Protein AF-A0A386UKV7-F1 (afdb_monomer_lite)

Radius of gyration: 13.21 Å; chains: 1; bounding box: 27×32×37 Å

Structure (mmCIF, N/CA/C/O backbone):
data_AF-A0A386UKV7-F1
#
_entry.id   AF-A0A386UKV7-F1
#
loop_
_atom_site.group_PDB
_atom_site.id
_atom_site.type_symbol
_atom_site.label_atom_id
_atom_site.label_alt_id
_atom_site.label_comp_id
_atom_site.label_asym_id
_atom_site.label_entity_id
_atom_site.label_seq_id
_atom_site.pdbx_PDB_ins_code
_atom_site.Cartn_x
_atom_site.Cartn_y
_atom_site.Cartn_z
_atom_site.occupancy
_atom_site.B_iso_or_equiv
_atom_site.auth_seq_id
_atom_site.auth_comp_id
_atom_site.auth_asym_id
_atom_site.auth_atom_id
_atom_site.pdbx_PDB_model_num
ATOM 1 N N . MET A 1 1 ? 1.070 8.572 9.518 1.00 80.62 1 MET A N 1
ATOM 2 C CA . MET A 1 1 ? 1.072 7.921 8.191 1.00 80.62 1 MET A CA 1
ATOM 3 C C . MET A 1 1 ? 2.036 6.742 8.239 1.00 80.62 1 MET A C 1
ATOM 5 O O . MET A 1 1 ? 3.024 6.861 8.953 1.00 80.62 1 MET A O 1
ATOM 9 N N . ILE A 1 2 ? 1.766 5.647 7.518 1.00 86.00 2 ILE A N 1
ATOM 10 C CA . ILE A 1 2 ? 2.746 4.573 7.267 1.00 86.00 2 ILE A CA 1
ATOM 11 C C . ILE A 1 2 ? 3.168 4.639 5.795 1.00 86.00 2 ILE A C 1
ATOM 13 O O . ILE A 1 2 ? 2.332 4.477 4.909 1.00 86.00 2 ILE A O 1
ATOM 17 N N . GLY A 1 3 ? 4.454 4.898 5.553 1.00 85.81 3 GLY A N 1
ATOM 18 C CA . GLY A 1 3 ? 5.037 5.016 4.219 1.00 85.81 3 GLY A CA 1
ATOM 19 C C . GLY A 1 3 ? 6.506 5.471 4.272 1.00 85.81 3 GLY A C 1
ATOM 20 O O . GLY A 1 3 ? 6.853 6.230 5.179 1.00 85.81 3 GLY A O 1
ATOM 21 N N . PRO A 1 4 ? 7.371 5.034 3.338 1.00 91.12 4 PRO A N 1
ATOM 22 C CA . PRO A 1 4 ? 7.064 4.133 2.231 1.00 91.12 4 PRO A CA 1
ATOM 23 C C . PRO A 1 4 ? 6.948 2.676 2.698 1.00 91.12 4 PRO A C 1
ATOM 25 O O . PRO A 1 4 ? 7.573 2.277 3.678 1.00 91.12 4 PRO A O 1
ATOM 28 N N . ILE A 1 5 ? 6.166 1.872 1.979 1.00 92.69 5 ILE A N 1
ATOM 29 C CA . ILE A 1 5 ? 6.092 0.419 2.187 1.00 92.69 5 ILE A CA 1
ATOM 30 C C . ILE A 1 5 ? 6.637 -0.230 0.923 1.00 92.69 5 ILE A C 1
ATOM 32 O O . ILE A 1 5 ? 6.044 -0.097 -0.150 1.00 92.69 5 ILE A O 1
ATOM 36 N N . VAL A 1 6 ? 7.779 -0.899 1.045 1.00 92.56 6 VAL A N 1
ATOM 37 C CA . VAL A 1 6 ? 8.463 -1.583 -0.055 1.00 92.56 6 VAL A CA 1
ATOM 38 C C . VAL A 1 6 ? 8.676 -3.030 0.359 1.00 92.56 6 VAL A C 1
ATOM 40 O O . VAL A 1 6 ? 9.271 -3.286 1.403 1.00 92.56 6 VAL A O 1
ATOM 43 N N . ALA A 1 7 ? 8.159 -3.966 -0.431 1.00 94.06 7 ALA A N 1
ATOM 44 C CA . ALA A 1 7 ? 8.156 -5.386 -0.097 1.00 94.06 7 ALA A CA 1
ATOM 45 C C . ALA A 1 7 ? 8.210 -6.250 -1.364 1.00 94.06 7 ALA A C 1
ATOM 47 O O . ALA A 1 7 ? 7.925 -5.766 -2.459 1.00 94.06 7 ALA A O 1
ATOM 48 N N . LEU A 1 8 ? 8.582 -7.525 -1.232 1.00 94.81 8 LEU A N 1
ATOM 49 C CA . LEU A 1 8 ? 8.643 -8.455 -2.368 1.00 94.81 8 LEU A CA 1
ATOM 50 C C . LEU A 1 8 ? 7.257 -9.009 -2.735 1.00 94.81 8 LEU A C 1
ATOM 52 O O . LEU A 1 8 ? 6.991 -9.271 -3.905 1.00 94.81 8 LEU A O 1
ATOM 56 N N . SER A 1 9 ? 6.358 -9.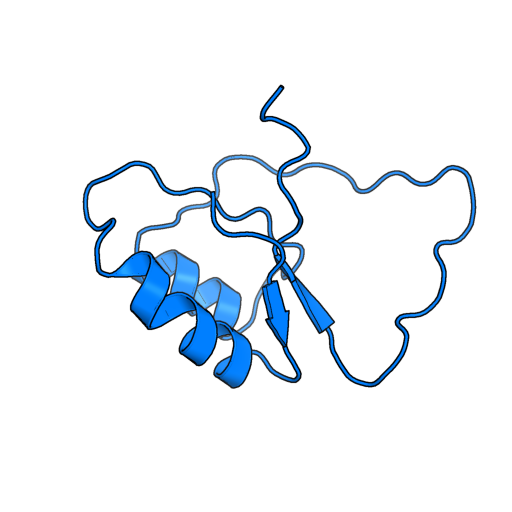134 -1.758 1.00 94.31 9 SER A N 1
ATOM 57 C CA . SER A 1 9 ? 5.010 -9.683 -1.928 1.00 94.31 9 SER A CA 1
ATOM 58 C C . SER A 1 9 ? 3.986 -9.007 -1.008 1.00 94.31 9 SER A C 1
ATOM 60 O O . SER A 1 9 ? 4.361 -8.288 -0.077 1.00 94.31 9 SER A O 1
ATOM 62 N N . ASP A 1 10 ? 2.695 -9.247 -1.252 1.00 95.06 10 ASP A N 1
ATOM 63 C CA . ASP A 1 10 ? 1.615 -8.785 -0.376 1.00 95.06 10 ASP A CA 1
ATOM 64 C C . ASP A 1 10 ? 1.789 -9.322 1.050 1.00 95.06 10 ASP A C 1
ATOM 66 O O . ASP A 1 10 ? 1.658 -8.565 2.009 1.00 95.06 10 ASP A O 1
ATOM 70 N N . ALA A 1 11 ? 2.135 -10.606 1.191 1.00 95.81 11 ALA A N 1
ATOM 71 C CA . ALA A 1 11 ? 2.359 -11.246 2.484 1.00 95.81 11 ALA A CA 1
ATOM 72 C C . ALA A 1 11 ? 3.492 -10.559 3.266 1.00 95.81 11 ALA A C 1
ATOM 74 O O . ALA A 1 11 ? 3.347 -10.285 4.459 1.00 95.81 11 ALA A O 1
ATOM 75 N N . ASP A 1 12 ? 4.585 -10.196 2.585 1.00 96.00 12 ASP A N 1
ATOM 76 C CA . ASP A 1 12 ? 5.678 -9.432 3.194 1.00 96.00 12 ASP A CA 1
ATOM 77 C C . ASP A 1 12 ? 5.214 -8.031 3.615 1.00 96.00 12 ASP A C 1
ATOM 79 O O . ASP A 1 12 ? 5.534 -7.568 4.710 1.00 96.00 12 ASP A O 1
ATOM 83 N N . ALA A 1 13 ? 4.422 -7.350 2.778 1.00 95.00 13 ALA A N 1
ATOM 84 C CA . ALA A 1 13 ? 3.876 -6.032 3.098 1.00 95.00 13 ALA A CA 1
ATOM 85 C C . ALA A 1 13 ? 2.939 -6.078 4.319 1.00 95.00 13 ALA A C 1
ATOM 87 O O . ALA A 1 13 ? 3.003 -5.197 5.182 1.00 95.00 13 ALA A O 1
ATOM 88 N N . VAL A 1 14 ? 2.108 -7.119 4.430 1.00 95.25 14 VAL A N 1
ATOM 89 C CA . VAL A 1 14 ? 1.239 -7.367 5.591 1.00 95.25 14 VAL A CA 1
ATOM 90 C C . VAL A 1 14 ? 2.069 -7.636 6.845 1.00 95.25 14 VAL A C 1
ATOM 92 O O . VAL A 1 14 ? 1.825 -7.009 7.882 1.00 95.25 14 VAL A O 1
ATOM 95 N N . ALA A 1 15 ? 3.078 -8.506 6.753 1.00 95.38 15 ALA A N 1
ATOM 96 C CA . ALA A 1 15 ? 3.973 -8.822 7.866 1.00 95.38 15 ALA A CA 1
ATOM 97 C C . ALA A 1 15 ? 4.728 -7.579 8.373 1.00 95.38 15 ALA A C 1
ATOM 99 O O . ALA A 1 15 ? 4.867 -7.396 9.583 1.00 95.38 15 ALA A O 1
ATOM 100 N N . LEU A 1 16 ? 5.147 -6.691 7.465 1.00 93.62 16 LEU A N 1
ATOM 101 C CA . LEU A 1 16 ? 5.775 -5.410 7.803 1.00 93.62 16 LEU A CA 1
ATOM 102 C C . LEU A 1 16 ? 4.800 -4.439 8.486 1.00 93.62 16 LEU A C 1
ATOM 104 O O . LEU A 1 16 ? 5.163 -3.768 9.453 1.00 93.62 16 LEU A O 1
ATOM 108 N N . CYS A 1 17 ? 3.560 -4.345 7.998 1.00 92.38 17 CYS A N 1
ATOM 109 C CA . CYS A 1 17 ? 2.602 -3.346 8.477 1.00 92.38 17 CYS A CA 1
ATOM 110 C C . CYS A 1 17 ? 1.900 -3.739 9.781 1.00 92.38 17 CYS A C 1
ATOM 112 O O . CYS A 1 17 ? 1.605 -2.865 10.598 1.00 92.38 17 CYS A O 1
ATOM 114 N N . GLY A 1 18 ? 1.641 -5.029 10.012 1.00 91.69 18 GLY A N 1
ATOM 115 C CA . GLY A 1 18 ? 0.903 -5.516 11.186 1.00 91.69 18 GLY A CA 1
ATOM 116 C C . GLY A 1 18 ? 1.415 -4.979 12.537 1.00 91.69 18 GLY A C 1
ATOM 117 O O . GLY A 1 18 ? 0.621 -4.414 13.305 1.00 91.69 18 GLY A O 1
ATOM 118 N N . PRO A 1 19 ? 2.727 -5.078 12.832 1.00 91.38 19 PRO A N 1
ATOM 119 C CA . PRO A 1 19 ? 3.307 -4.545 14.065 1.00 91.38 19 PRO A CA 1
ATOM 120 C C . PRO A 1 19 ? 3.195 -3.022 14.181 1.00 91.38 19 PRO A C 1
ATOM 122 O O . PRO A 1 19 ? 2.972 -2.511 15.275 1.00 91.38 19 PRO A O 1
ATOM 125 N N . LEU A 1 20 ? 3.301 -2.293 13.065 1.00 88.88 20 LEU A N 1
ATOM 126 C CA . LEU A 1 20 ? 3.215 -0.829 13.045 1.00 88.88 20 LEU A CA 1
ATOM 127 C C . LEU A 1 20 ? 1.785 -0.339 13.284 1.00 88.88 20 LEU A C 1
ATOM 129 O O . LEU A 1 20 ? 1.580 0.678 13.934 1.00 88.88 20 LEU A O 1
ATOM 133 N N . MET A 1 21 ? 0.783 -1.060 12.784 1.00 89.06 21 MET A N 1
ATOM 134 C CA . MET A 1 21 ? -0.623 -0.662 12.902 1.00 89.06 21 MET A CA 1
ATOM 135 C C . MET A 1 21 ? -1.213 -0.955 14.285 1.00 89.06 21 MET A C 1
ATOM 137 O O . MET A 1 21 ? -2.083 -0.219 14.753 1.00 89.06 21 MET A O 1
ATOM 141 N N . THR A 1 22 ? -0.743 -2.009 14.958 1.00 88.06 22 THR A N 1
ATOM 142 C CA . THR A 1 22 ? -1.321 -2.486 16.228 1.00 88.06 22 THR A CA 1
ATOM 143 C C . THR A 1 22 ? -1.352 -1.413 17.334 1.00 88.06 22 THR A C 1
ATOM 145 O O . THR A 1 22 ? -2.424 -1.210 17.909 1.00 88.06 22 THR A O 1
ATOM 148 N N . PRO A 1 23 ? -0.268 -0.653 17.601 1.00 87.31 23 PRO A N 1
ATOM 149 C CA . PRO A 1 23 ? -0.271 0.430 18.592 1.00 87.31 23 PRO A CA 1
ATOM 150 C C . PRO A 1 23 ? -1.166 1.627 18.232 1.00 87.31 23 PRO A C 1
ATOM 152 O O . PRO A 1 23 ? -1.453 2.466 19.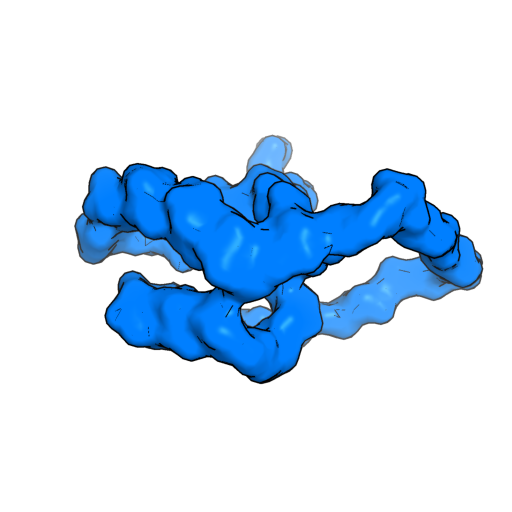086 1.00 87.31 23 PRO A O 1
ATOM 155 N N . HIS A 1 24 ? -1.591 1.742 16.972 1.00 85.50 24 HIS A N 1
ATOM 156 C CA . HIS A 1 24 ? -2.399 2.856 16.471 1.00 85.50 24 HIS A CA 1
ATOM 157 C C . HIS A 1 24 ? -3.883 2.505 16.312 1.00 85.50 24 HIS A C 1
ATOM 159 O O . HIS A 1 24 ? -4.636 3.295 15.742 1.00 85.50 24 HIS A O 1
ATOM 165 N N . ARG A 1 25 ? -4.340 1.358 16.836 1.00 82.69 25 ARG A N 1
ATOM 166 C CA . ARG A 1 25 ? -5.769 1.009 16.836 1.00 82.69 25 ARG A CA 1
ATOM 167 C C . ARG A 1 25 ? -6.609 2.113 17.487 1.00 82.69 25 ARG A C 1
ATOM 169 O O . ARG A 1 25 ? -6.280 2.609 18.560 1.00 82.69 25 ARG A O 1
ATOM 176 N N . GLY A 1 26 ? -7.693 2.500 16.814 1.00 83.56 26 GLY A N 1
ATOM 177 C CA . GLY A 1 26 ? -8.588 3.578 17.253 1.00 83.56 26 GLY A CA 1
ATOM 178 C C . GLY A 1 26 ? -8.040 4.995 17.050 1.00 83.56 26 GLY A C 1
ATOM 179 O O . GLY A 1 26 ? -8.718 5.960 17.393 1.00 83.56 26 GLY A O 1
ATOM 180 N N . ARG A 1 27 ? -6.836 5.148 16.486 1.00 85.94 27 ARG A N 1
ATOM 181 C CA . ARG A 1 27 ? -6.254 6.442 16.112 1.00 85.94 27 ARG A CA 1
ATOM 182 C C . ARG A 1 27 ? -6.267 6.595 14.597 1.00 85.94 27 ARG A C 1
ATOM 184 O O . ARG A 1 27 ? -6.278 5.614 13.859 1.00 85.94 27 ARG A O 1
ATOM 191 N N . PHE A 1 28 ? -6.229 7.842 14.138 1.00 85.19 28 PHE A N 1
ATOM 192 C CA . PHE A 1 28 ? -6.131 8.130 12.714 1.00 85.19 28 PHE A CA 1
ATOM 193 C C . PHE A 1 28 ? -4.827 7.566 12.134 1.00 85.19 28 PHE A C 1
ATOM 195 O O . PHE A 1 28 ? -3.730 7.895 12.597 1.00 85.19 28 PHE A O 1
ATOM 202 N N . LEU A 1 29 ? -4.960 6.738 11.100 1.00 88.44 29 LEU A N 1
ATOM 203 C CA . LEU A 1 29 ? -3.857 6.151 10.357 1.00 88.44 29 LEU A CA 1
ATOM 204 C C . LEU A 1 29 ? -4.155 6.256 8.863 1.00 88.44 29 LEU A C 1
ATOM 206 O O . LEU A 1 29 ? -5.263 5.971 8.421 1.00 88.44 29 LEU A O 1
ATOM 210 N N . ARG A 1 30 ? -3.146 6.661 8.093 1.00 89.56 30 ARG A N 1
ATOM 211 C CA . ARG A 1 30 ? -3.224 6.829 6.642 1.00 89.56 30 ARG A CA 1
ATOM 212 C C . ARG A 1 30 ? -2.123 6.020 5.975 1.00 89.56 30 ARG A C 1
ATOM 214 O O . ARG A 1 30 ? -0.978 6.056 6.442 1.00 89.56 30 ARG A O 1
ATOM 221 N N . VAL A 1 31 ? -2.495 5.344 4.895 1.00 90.25 31 VAL A N 1
ATOM 222 C CA . VAL A 1 31 ? -1.614 4.627 3.974 1.00 90.25 31 VAL A CA 1
ATOM 223 C C . VAL A 1 31 ? -2.015 5.057 2.572 1.00 90.25 31 VAL A C 1
ATOM 225 O O . VAL A 1 31 ? -3.159 4.852 2.181 1.00 90.25 31 VAL A O 1
ATOM 228 N N . ASP A 1 32 ? -1.086 5.649 1.830 1.00 90.19 32 ASP A N 1
ATOM 229 C CA . ASP A 1 32 ? -1.302 5.961 0.419 1.00 90.19 32 ASP A CA 1
ATOM 230 C C . ASP A 1 32 ? -0.811 4.768 -0.404 1.00 90.19 32 ASP A C 1
ATOM 232 O O . ASP A 1 32 ? 0.397 4.567 -0.545 1.00 90.19 32 ASP A O 1
ATOM 236 N N . THR A 1 33 ? -1.734 3.939 -0.895 1.00 89.50 33 THR A N 1
ATOM 237 C CA . THR A 1 33 ? -1.413 2.723 -1.656 1.00 89.50 33 THR A CA 1
ATOM 238 C C . THR A 1 33 ? -1.811 2.842 -3.122 1.00 89.50 33 THR A C 1
ATOM 240 O O . THR A 1 33 ? -2.769 3.528 -3.464 1.00 89.50 33 THR A O 1
ATOM 243 N N . ARG A 1 34 ? -1.048 2.172 -3.992 1.00 85.56 34 ARG A N 1
ATOM 244 C CA . ARG A 1 34 ? -1.352 2.034 -5.426 1.00 85.56 34 ARG A CA 1
ATOM 245 C C . ARG A 1 34 ? -1.981 0.686 -5.759 1.00 85.56 34 ARG A C 1
ATOM 247 O O . ARG A 1 34 ? -2.334 0.475 -6.911 1.00 85.56 34 ARG A O 1
ATOM 254 N N . GLU A 1 35 ? -2.049 -0.226 -4.793 1.00 89.75 35 GLU A N 1
ATOM 255 C CA . GLU A 1 35 ? -2.573 -1.570 -5.007 1.00 89.75 35 GLU A CA 1
ATOM 256 C C . GLU A 1 35 ? -4.108 -1.501 -5.016 1.00 89.75 35 GLU A C 1
ATOM 258 O O . GLU A 1 35 ? -4.704 -1.199 -3.976 1.00 89.75 35 GLU A O 1
ATOM 263 N N . PRO A 1 36 ? -4.763 -1.731 -6.171 1.00 85.94 36 PRO A N 1
ATOM 264 C CA . PRO A 1 36 ? -6.216 -1.614 -6.272 1.00 85.94 36 PRO A CA 1
ATOM 265 C C . PRO A 1 36 ? -6.931 -2.782 -5.578 1.00 85.94 36 PRO A C 1
ATOM 267 O O . PRO A 1 36 ? -8.054 -2.640 -5.101 1.00 85.94 36 PRO A O 1
ATOM 270 N N . GLU A 1 37 ? -6.267 -3.932 -5.493 1.00 90.44 37 GLU A N 1
ATOM 271 C CA . GLU A 1 37 ? -6.784 -5.186 -4.955 1.00 90.44 37 GLU A CA 1
ATOM 272 C C . GLU A 1 37 ? -5.644 -6.018 -4.343 1.00 90.44 37 GLU A C 1
ATOM 274 O O . GLU A 1 37 ? -4.538 -5.515 -4.150 1.00 90.44 37 GLU A O 1
ATOM 279 N N . GLY A 1 38 ? -5.918 -7.272 -3.983 1.00 92.69 38 GLY A N 1
ATOM 280 C CA . GLY A 1 38 ? -4.924 -8.177 -3.402 1.00 92.69 38 GLY A CA 1
ATOM 281 C C . GLY A 1 38 ? -5.012 -8.324 -1.883 1.00 92.69 38 GLY A C 1
ATOM 282 O O . GLY A 1 38 ? -5.869 -7.743 -1.200 1.00 92.69 38 GLY A O 1
ATOM 283 N N . GLU A 1 39 ? -4.124 -9.153 -1.345 1.00 95.06 39 GLU A N 1
ATOM 284 C CA . GLU A 1 39 ? -4.089 -9.493 0.076 1.00 95.06 39 GLU A CA 1
ATOM 285 C C . GLU A 1 39 ? -3.732 -8.267 0.918 1.00 95.06 39 GLU A C 1
ATOM 287 O O . GLU A 1 39 ? -4.369 -8.029 1.949 1.00 95.06 39 GLU A O 1
ATOM 292 N N . PHE A 1 40 ? -2.810 -7.425 0.443 1.00 93.94 40 PHE A N 1
ATOM 293 C CA . PHE A 1 40 ? -2.464 -6.184 1.134 1.00 93.94 40 PHE A CA 1
ATOM 294 C C . PHE A 1 40 ? -3.666 -5.226 1.229 1.00 93.94 40 PHE A C 1
ATOM 296 O O . PHE A 1 40 ? -3.973 -4.704 2.305 1.00 93.94 40 PHE A O 1
ATOM 303 N N . ARG A 1 41 ? -4.422 -5.047 0.135 1.00 92.94 41 ARG A N 1
ATOM 304 C CA . ARG A 1 41 ? -5.630 -4.200 0.120 1.00 92.94 41 ARG A CA 1
ATOM 305 C C . ARG A 1 41 ? -6.721 -4.740 1.049 1.00 92.94 41 ARG A C 1
ATOM 307 O O . ARG A 1 41 ? -7.378 -3.965 1.761 1.00 92.94 41 ARG A O 1
ATOM 314 N N . ARG A 1 42 ? -6.900 -6.065 1.081 1.00 94.19 42 ARG A N 1
ATOM 315 C CA . ARG A 1 42 ? -7.817 -6.741 2.011 1.00 94.19 42 ARG A CA 1
ATOM 316 C C . ARG A 1 42 ? -7.375 -6.545 3.460 1.00 94.19 42 ARG A C 1
ATOM 318 O O . ARG A 1 42 ? -8.220 -6.223 4.291 1.00 94.19 42 ARG A O 1
ATOM 325 N N . PHE A 1 43 ? -6.083 -6.685 3.753 1.00 93.81 43 PHE A N 1
ATOM 326 C CA . PHE A 1 43 ? -5.507 -6.455 5.078 1.00 93.81 43 PHE A CA 1
ATOM 327 C C . PHE A 1 43 ? -5.776 -5.034 5.592 1.00 93.81 43 PHE A C 1
ATOM 329 O O . PHE A 1 43 ? -6.223 -4.874 6.730 1.00 93.81 43 PHE A O 1
ATOM 336 N N . LEU A 1 44 ? -5.579 -4.010 4.755 1.00 92.25 44 LEU A N 1
ATOM 337 C CA . LEU A 1 44 ? -5.909 -2.626 5.110 1.00 92.25 44 LEU A CA 1
ATOM 338 C C . LEU A 1 44 ? -7.392 -2.493 5.484 1.00 92.25 44 LEU A C 1
ATOM 340 O O . LEU A 1 44 ? -7.719 -1.982 6.557 1.00 92.25 44 LEU A O 1
ATOM 344 N N . SER A 1 45 ? -8.273 -3.053 4.654 1.00 91.50 45 SER A N 1
ATOM 345 C CA . SER A 1 45 ? -9.726 -2.982 4.843 1.00 91.50 45 SER A CA 1
ATOM 346 C C . SER A 1 45 ? -10.185 -3.657 6.142 1.00 91.50 45 SER A C 1
ATOM 348 O O . SER A 1 45 ? -10.911 -3.050 6.927 1.00 91.50 45 SER A O 1
ATOM 350 N N . VAL A 1 46 ? -9.726 -4.886 6.427 1.00 91.56 46 VAL A N 1
ATOM 351 C CA . VAL A 1 46 ? -10.072 -5.591 7.683 1.00 91.56 46 VAL A CA 1
ATOM 352 C C . VAL A 1 46 ? -9.436 -4.945 8.916 1.00 91.56 46 VAL A C 1
ATOM 354 O O . VAL A 1 46 ? -9.942 -5.102 10.026 1.00 91.56 46 VAL A O 1
ATOM 357 N N . SER A 1 47 ? -8.351 -4.189 8.731 1.00 89.00 47 SER A N 1
ATOM 358 C CA . SER A 1 47 ? -7.716 -3.398 9.789 1.00 89.00 47 SER A CA 1
ATOM 359 C C . SER A 1 47 ? -8.413 -2.056 10.039 1.00 89.00 47 SER A C 1
ATOM 361 O O . SER A 1 47 ? -7.954 -1.284 10.881 1.00 89.00 47 SER A O 1
ATOM 363 N N . GLY A 1 48 ? -9.514 -1.772 9.334 1.00 89.44 48 GLY A N 1
ATOM 364 C CA . GLY A 1 48 ? -10.280 -0.532 9.458 1.00 89.44 48 GLY A CA 1
ATOM 365 C C . GLY A 1 48 ? -9.702 0.652 8.677 1.00 89.44 48 GLY A C 1
ATOM 366 O O . GLY A 1 48 ? -10.202 1.765 8.819 1.00 89.44 48 GLY A O 1
ATOM 367 N N . ILE A 1 49 ? -8.675 0.433 7.847 1.00 88.69 49 ILE A N 1
ATOM 368 C CA . ILE A 1 49 ? -8.186 1.426 6.884 1.00 88.69 49 ILE A CA 1
ATOM 369 C C . ILE A 1 49 ? -9.104 1.360 5.662 1.00 88.69 49 ILE A C 1
ATOM 371 O O . ILE A 1 49 ? -8.917 0.547 4.752 1.00 88.69 49 ILE A O 1
ATOM 375 N N . VAL A 1 50 ? -10.142 2.189 5.679 1.00 84.81 50 VAL A N 1
ATOM 376 C CA . VAL A 1 50 ? -11.073 2.344 4.559 1.00 84.81 50 VAL A CA 1
ATOM 377 C C . VAL A 1 50 ? -10.515 3.311 3.520 1.00 84.81 50 VAL A C 1
ATOM 379 O O . VAL A 1 50 ? -9.684 4.166 3.827 1.00 84.81 50 VAL A O 1
ATOM 382 N N . GLU A 1 51 ? -10.972 3.162 2.279 1.00 85.19 51 GLU A N 1
ATOM 383 C CA . GLU A 1 51 ? -10.649 4.119 1.224 1.00 85.19 51 GLU A CA 1
ATOM 384 C C . GLU A 1 51 ? -11.200 5.496 1.593 1.00 85.19 51 GLU A C 1
ATOM 386 O O . GLU A 1 51 ? -12.362 5.610 1.979 1.00 85.19 51 GLU A O 1
ATOM 391 N N . HIS A 1 52 ? -10.359 6.522 1.503 1.00 83.69 52 HIS A N 1
ATOM 392 C CA . HIS A 1 52 ? -10.748 7.897 1.813 1.00 83.69 52 HIS A CA 1
ATOM 393 C C . HIS A 1 52 ? -10.689 8.788 0.573 1.00 83.69 52 HIS A C 1
ATOM 395 O O . HIS A 1 52 ? -11.613 9.551 0.320 1.00 83.69 52 HIS A O 1
ATOM 401 N N . ASP A 1 53 ? -9.586 8.724 -0.172 1.00 80.88 53 ASP A N 1
ATOM 402 C CA . ASP A 1 53 ? -9.358 9.527 -1.369 1.00 80.88 53 ASP A CA 1
ATOM 403 C C . ASP A 1 53 ? -8.503 8.733 -2.364 1.00 80.88 53 ASP A C 1
ATOM 405 O O . ASP A 1 53 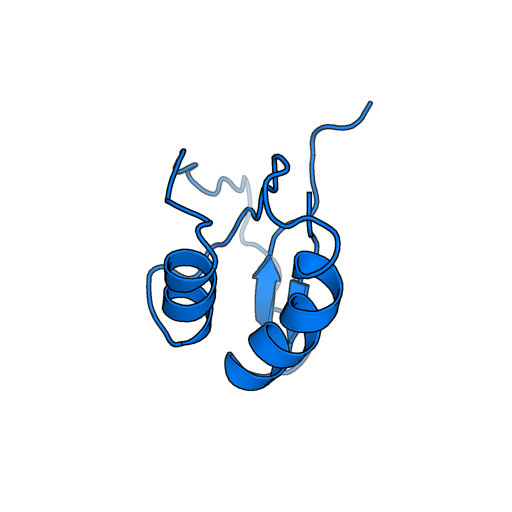? -7.706 7.882 -1.954 1.00 80.88 53 ASP A O 1
ATOM 409 N N . THR A 1 54 ? -8.665 9.024 -3.653 1.00 82.50 54 THR A N 1
ATOM 410 C CA . THR A 1 54 ? -7.891 8.422 -4.742 1.00 82.50 54 THR A CA 1
ATOM 411 C C . THR A 1 54 ? -7.286 9.533 -5.586 1.00 82.50 54 THR A C 1
ATOM 413 O O . THR A 1 54 ? -7.996 10.340 -6.181 1.00 82.50 54 THR A O 1
ATOM 416 N N . VAL A 1 55 ? -5.956 9.555 -5.670 1.00 81.38 55 VAL A N 1
ATOM 417 C CA . VAL A 1 55 ? -5.218 10.545 -6.460 1.00 81.38 55 VAL A CA 1
ATOM 418 C C . VAL A 1 55 ? -4.639 9.919 -7.721 1.00 81.38 55 VAL A C 1
ATOM 420 O O . VAL A 1 55 ? -4.149 8.788 -7.712 1.00 81.38 55 VAL A O 1
ATOM 423 N N . GLN A 1 56 ? -4.653 10.677 -8.816 1.00 85.12 56 GLN A N 1
ATOM 424 C CA . GLN A 1 56 ? -4.035 10.252 -10.065 1.00 85.12 56 GLN A CA 1
ATOM 425 C C . GLN A 1 56 ? -2.517 10.432 -9.982 1.00 85.12 56 GLN A C 1
ATOM 427 O O . GLN A 1 56 ? -2.016 11.517 -9.682 1.00 85.12 56 GLN A O 1
ATOM 432 N N . ARG A 1 57 ? -1.762 9.378 -10.305 1.00 83.50 57 ARG A N 1
ATOM 433 C CA . ARG A 1 57 ? -0.309 9.493 -10.465 1.00 83.50 57 ARG A CA 1
ATOM 434 C C . ARG A 1 57 ? -0.007 10.359 -11.686 1.00 83.50 57 ARG A C 1
ATOM 436 O O . ARG A 1 57 ? -0.461 10.046 -12.784 1.00 83.50 57 ARG A O 1
ATOM 443 N N . MET A 1 58 ? 0.794 11.401 -11.491 1.00 87.38 58 MET A N 1
ATOM 444 C CA . MET A 1 58 ? 1.259 12.290 -12.554 1.00 87.38 58 MET A CA 1
ATOM 445 C C . MET A 1 58 ? 2.774 12.155 -12.715 1.00 87.38 58 MET A C 1
ATOM 447 O O . MET A 1 58 ? 3.505 12.082 -11.726 1.00 87.38 58 MET A O 1
ATOM 451 N N . SER A 1 59 ? 3.248 12.132 -13.955 1.00 87.88 59 SER A N 1
ATOM 452 C CA . SER A 1 59 ? 4.662 12.281 -14.288 1.00 87.88 59 SER A CA 1
ATOM 453 C C . SER A 1 59 ? 4.785 13.111 -15.562 1.00 87.88 59 SER A C 1
ATOM 455 O O . SER A 1 59 ? 3.958 12.994 -16.462 1.00 87.88 59 SER A O 1
ATOM 457 N N . LEU A 1 60 ? 5.788 13.988 -15.613 1.00 91.94 60 LEU A N 1
ATOM 458 C CA . LEU A 1 60 ? 6.103 14.743 -16.829 1.0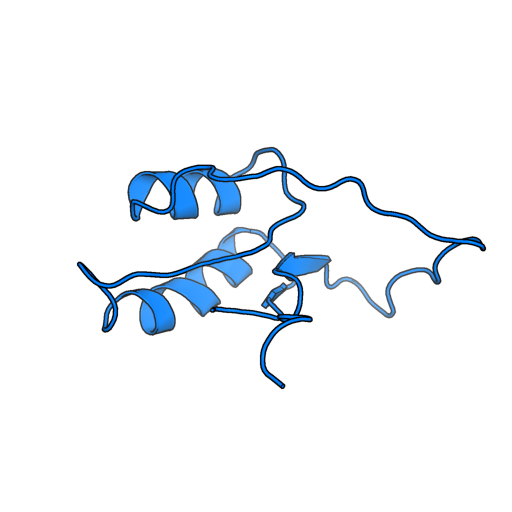0 91.94 60 LEU A CA 1
ATOM 459 C C . LEU A 1 60 ? 6.825 13.854 -17.851 1.00 91.94 60 LEU A C 1
ATOM 461 O O . LEU A 1 60 ? 6.606 13.967 -19.051 1.00 91.94 60 LEU A O 1
ATOM 465 N N . GLU A 1 61 ? 7.656 12.945 -17.350 1.00 92.81 61 GLU A N 1
ATOM 466 C CA . GLU A 1 61 ? 8.428 11.984 -18.130 1.00 92.81 61 GLU A CA 1
ATOM 467 C C . GLU A 1 61 ? 8.068 10.550 -17.725 1.00 92.81 61 GLU A C 1
ATOM 469 O O . GLU A 1 61 ? 7.324 10.317 -16.764 1.00 92.81 61 GLU A O 1
ATOM 474 N N . THR A 1 62 ? 8.597 9.570 -18.460 1.00 88.81 62 THR A N 1
ATOM 475 C CA . THR A 1 62 ? 8.463 8.160 -18.076 1.00 88.81 62 THR A CA 1
ATOM 476 C C . THR A 1 62 ? 9.221 7.920 -16.777 1.00 88.81 62 THR A C 1
ATOM 478 O O . THR A 1 62 ? 10.362 8.347 -16.616 1.00 88.81 62 THR A O 1
ATOM 481 N N . LEU A 1 63 ? 8.575 7.250 -15.830 1.00 84.12 63 LEU A N 1
ATOM 482 C CA . LEU A 1 63 ? 9.187 6.947 -14.543 1.00 84.12 63 LEU A CA 1
ATOM 483 C C . LEU A 1 63 ? 10.221 5.827 -14.696 1.00 84.12 63 LEU A C 1
ATOM 485 O O . LEU A 1 63 ? 10.003 4.920 -15.497 1.00 84.12 63 LEU A O 1
ATOM 489 N N . PRO A 1 64 ? 11.319 5.860 -13.922 1.00 84.56 64 PRO A N 1
ATOM 490 C CA . PRO A 1 64 ? 12.312 4.801 -13.969 1.00 84.56 64 PRO A CA 1
ATOM 491 C C . PRO A 1 64 ? 11.692 3.472 -13.538 1.00 84.56 64 PRO A C 1
ATOM 493 O O . PRO A 1 64 ? 10.856 3.425 -12.627 1.00 84.56 64 PRO A O 1
ATOM 496 N N . GLU A 1 65 ? 12.144 2.397 -14.179 1.00 82.62 65 GLU A N 1
ATOM 497 C CA . GLU A 1 65 ? 11.813 1.047 -13.747 1.00 82.62 65 GLU A CA 1
ATOM 498 C C . GLU A 1 65 ? 12.310 0.817 -12.309 1.00 82.62 65 GLU A C 1
ATOM 500 O O . GLU A 1 65 ? 13.376 1.323 -11.932 1.00 82.62 65 GLU A O 1
ATOM 505 N N . PRO A 1 66 ? 11.557 0.075 -11.479 1.00 81.81 66 PRO A N 1
ATOM 506 C CA . PRO A 1 66 ? 11.989 -0.263 -10.131 1.00 81.81 66 PRO A CA 1
ATOM 507 C C . PRO A 1 66 ? 13.358 -0.954 -10.131 1.00 81.81 66 PRO A C 1
ATOM 509 O O . PRO A 1 66 ? 13.610 -1.887 -10.893 1.00 81.81 66 PRO A O 1
ATOM 512 N N . ALA A 1 67 ? 14.244 -0.521 -9.234 1.00 79.19 67 ALA A N 1
ATOM 513 C CA . ALA A 1 67 ? 15.528 -1.175 -9.030 1.00 79.19 67 ALA A CA 1
ATOM 514 C C . ALA A 1 67 ? 15.335 -2.442 -8.180 1.00 79.19 67 ALA A C 1
ATOM 516 O O . ALA A 1 67 ? 15.366 -2.382 -6.952 1.00 79.19 67 ALA A O 1
ATOM 517 N N . GLY A 1 68 ? 15.138 -3.582 -8.843 1.00 85.75 68 GLY A N 1
ATOM 518 C CA . GLY A 1 68 ? 15.021 -4.893 -8.200 1.00 85.75 68 GLY A CA 1
ATOM 519 C C . GLY A 1 68 ? 13.594 -5.453 -8.158 1.00 85.75 68 GLY A C 1
ATOM 520 O O . GLY A 1 68 ? 12.665 -4.849 -8.689 1.00 85.75 68 GLY A O 1
ATOM 521 N N . PRO A 1 69 ? 13.411 -6.643 -7.557 1.00 86.81 69 PRO A N 1
ATOM 522 C CA . PRO A 1 69 ? 12.128 -7.351 -7.551 1.00 86.81 69 PRO A CA 1
ATOM 523 C C . PRO A 1 69 ? 11.090 -6.757 -6.586 1.00 86.81 69 PRO A C 1
ATOM 525 O O . PRO A 1 69 ? 9.953 -7.223 -6.543 1.00 86.81 69 PRO A O 1
ATOM 528 N N . GLN A 1 70 ? 11.468 -5.776 -5.764 1.00 86.62 70 GLN A N 1
ATOM 529 C CA . GLN A 1 70 ? 10.586 -5.186 -4.766 1.00 86.62 70 GLN A CA 1
ATOM 530 C C . GLN A 1 70 ? 9.531 -4.282 -5.407 1.00 86.62 70 GLN A C 1
ATOM 532 O O . GLN A 1 70 ? 9.781 -3.545 -6.361 1.00 86.62 70 GLN A O 1
ATOM 537 N N . ARG A 1 71 ? 8.349 -4.270 -4.798 1.00 89.44 71 ARG A N 1
ATOM 538 C CA . ARG A 1 71 ? 7.211 -3.443 -5.188 1.00 89.44 71 ARG A CA 1
ATOM 539 C C . ARG A 1 71 ? 6.933 -2.407 -4.103 1.00 89.44 71 ARG A C 1
ATOM 541 O O . ARG A 1 71 ? 7.052 -2.684 -2.910 1.00 89.44 71 ARG A O 1
ATOM 548 N N . THR A 1 72 ? 6.548 -1.200 -4.509 1.00 90.12 72 THR A N 1
ATOM 549 C CA . THR A 1 72 ? 6.115 -0.148 -3.577 1.00 90.12 72 THR A CA 1
ATOM 550 C C . THR A 1 72 ? 4.607 -0.241 -3.348 1.00 90.12 72 THR A C 1
ATOM 552 O O . THR A 1 72 ? 3.829 0.140 -4.226 1.00 90.12 72 THR A O 1
ATOM 555 N N . TYR A 1 73 ? 4.220 -0.701 -2.160 1.00 91.75 73 TYR A N 1
ATOM 556 C CA . TYR A 1 73 ? 2.838 -0.828 -1.683 1.00 91.75 73 TYR A CA 1
ATOM 557 C C . TYR A 1 73 ? 2.312 0.460 -1.050 1.00 91.75 73 TYR A C 1
ATOM 559 O O . TYR A 1 73 ? 1.112 0.712 -1.083 1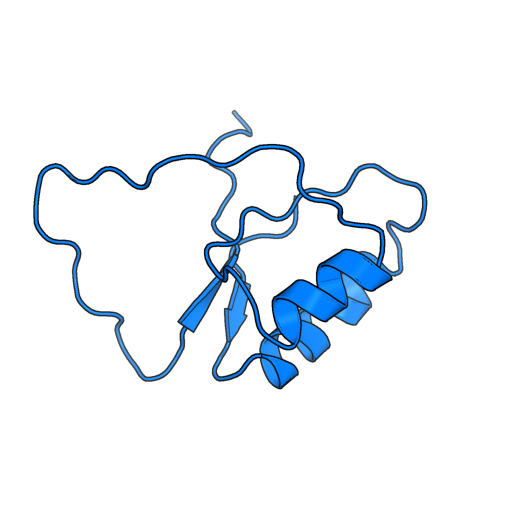.00 91.75 73 TYR A O 1
ATOM 567 N N . GLY A 1 74 ? 3.200 1.275 -0.475 1.00 89.44 74 GLY A N 1
ATOM 568 C CA . GLY A 1 74 ? 2.858 2.509 0.227 1.00 89.44 74 GLY A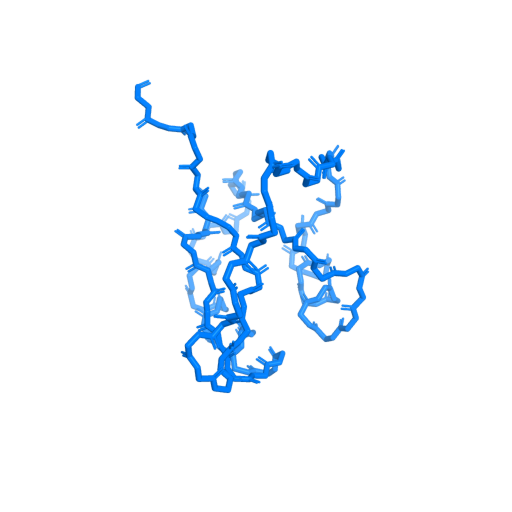 CA 1
ATOM 569 C C . GLY A 1 74 ? 3.791 3.643 -0.170 1.00 89.44 74 GLY A C 1
ATOM 570 O O . GLY A 1 74 ? 5.009 3.454 -0.191 1.00 89.44 74 GLY A O 1
ATOM 571 N N . LEU A 1 75 ? 3.234 4.804 -0.492 1.00 85.38 75 LEU A N 1
ATOM 572 C CA . LEU A 1 75 ? 3.992 6.003 -0.843 1.00 85.38 75 LEU A CA 1
ATOM 573 C C . LEU A 1 75 ? 4.436 6.764 0.416 1.00 85.38 75 LEU A C 1
ATOM 575 O O . LEU A 1 75 ? 3.841 6.636 1.483 1.00 85.38 75 LEU A O 1
ATOM 579 N N . VAL A 1 76 ? 5.507 7.550 0.294 1.00 83.25 76 VAL A N 1
ATOM 580 C CA . VAL A 1 76 ? 5.945 8.482 1.348 1.00 83.25 76 VAL A CA 1
ATOM 581 C C . VAL A 1 76 ? 4.936 9.627 1.462 1.00 83.25 76 VAL A C 1
ATOM 583 O O . VAL A 1 76 ? 4.455 10.108 0.434 1.00 83.25 76 VAL A O 1
ATOM 586 N N . SER A 1 77 ? 4.675 10.124 2.679 1.00 67.25 77 SER A N 1
ATOM 587 C CA . SER A 1 77 ? 3.929 11.380 2.851 1.00 67.25 77 SER A CA 1
ATOM 588 C C . SER A 1 77 ? 4.672 12.505 2.159 1.00 67.25 77 SER A C 1
ATOM 590 O O . SER A 1 77 ? 5.782 12.835 2.563 1.00 67.25 77 SER A O 1
ATOM 592 N N . GLN A 1 78 ? 4.044 13.148 1.181 1.00 57.09 78 GLN A N 1
ATOM 593 C CA . GLN A 1 78 ? 4.499 14.455 0.702 1.00 57.09 78 GLN A CA 1
ATOM 594 C C . GLN A 1 78 ? 4.109 15.590 1.667 1.00 57.09 78 GLN A C 1
ATOM 596 O O . GLN A 1 78 ? 4.529 16.723 1.477 1.00 57.09 78 GLN A O 1
ATOM 601 N N . ALA A 1 79 ? 3.316 15.306 2.706 1.00 56.41 79 ALA A N 1
ATOM 602 C CA . ALA A 1 79 ? 2.800 16.311 3.628 1.00 56.41 79 ALA A CA 1
ATOM 603 C C . ALA A 1 79 ? 3.212 15.985 5.065 1.00 56.41 79 ALA A C 1
ATOM 605 O O . ALA A 1 79 ? 2.506 15.265 5.769 1.00 56.41 79 ALA A O 1
ATOM 606 N N . LEU A 1 80 ? 4.384 16.477 5.453 1.00 50.25 80 LEU A N 1
ATOM 607 C CA . LEU A 1 80 ? 4.740 16.919 6.804 1.00 50.25 80 LEU A CA 1
ATOM 608 C C . LEU A 1 80 ? 5.909 17.906 6.627 1.00 50.25 80 LEU A C 1
ATOM 610 O O . LEU A 1 80 ? 7.074 17.542 6.770 1.00 50.25 80 LEU A O 1
ATOM 614 N N . THR A 1 81 ? 5.573 19.135 6.240 1.00 39.69 81 THR A N 1
ATOM 615 C CA . THR A 1 81 ? 6.394 20.340 6.440 1.00 39.69 81 THR A CA 1
ATOM 616 C C . THR A 1 81 ? 5.614 21.283 7.325 1.00 39.69 81 THR A C 1
ATOM 618 O O . THR A 1 81 ? 4.402 21.428 7.039 1.00 39.69 81 THR A O 1
#

Sequence (81 aa):
MIGPIVALSDADAVALCGPLMTPHRGRFLRVDTREPEGEFRRFLSVSGIVEHDTVQRMSLETLPEPAGPQRTYGLVSQALT

Foldseek 3Di:
DDDFQKFLDLVRSLVVCVVVLVVQQPHDDDFDFPDPDDPNVVSCVVSVNDDDDDDDDDDPDDDDDDDDSMDGGGHDDPDDD

Organism: NCBI:txid147645

Secondary structure (DSSP, 8-state):
----EEESSHHHHHHHHHHHHGGGTTS--------SSSHHHHHHHHTT-----------SSPPPPPSSS-EEEEPPPS---

pLDDT: mean 86.69, std 9.6, range [39.69, 96.0]

InterPro domains:
  IPR041496 YitH/HolE, acetyltransferase (GNAT) domain [PF18014] (2-64)